Protein AF-A0A1S3JQ91-F1 (afdb_monomer_lite)

Secondary structure (DSSP, 8-state):
---------------GGGSS-HHHHHHS-HHHHHHHHTTS-HHHHHHHHHHHHHHHHHHHHHHHHHHHHHHHHHHHHHHHHHHHHHHHHHHHHHHHHHHHHHHHHHHHHHHHHHHTTTTS------PPPP--------

Radius of gyration: 47.59 Å; chains: 1; bounding box: 131×37×105 Å

Foldseek 3Di:
DDDDDDDDDPDPDPFVLVVQDLVNLLPDDPVRLVVVCVPGDPVSNVVSVVSNVVSVVVVVVVVVVVVVVVVVVVVVVVVVVVVVVVVVVVVVVVVVVVVVVVVVVVVVVVVCVVVVPVPPDPPPPPDDDDDPPPPPDD

InterPro domains:
  IPR004826 Basic leucine zipper domain, Maf-type [PF03131] (20-111)
  IPR004827 Basic-leucine zipper domain [PS50217] (47-110)
  IPR004827 Basic-leucine zipper domain [SM00338] (45-109)
  IPR008917 Transcription factor, Skn-1-like, DNA-binding domain superfamily [SSF47454] (20-60)
  IPR024874 Transcription factor Maf family [PTHR10129] (18-118)
  IPR046347 Basic-leucine zipper domain superfamily [SSF57959] (48-106)

pLDDT: mean 83.1, std 20.32, range [36.66, 98.75]

Organism: Lingula anatina (NCBI:txid7574)

Sequence (138 aa):
MKKMGKKTKKGADDGPSEYISDDELVTLTVRELNRQLKSLPKDEVTKLKQRRRTLKNRGYAASCREKRMSQKDELELERQTLAQQVERLKEENAKVHKELENLKNKYETLQTFANSGSFNTIRVIKREPQDTTANYFN

Structure (mmCIF, N/CA/C/O backbone):
data_AF-A0A1S3JQ91-F1
#
_entry.id   AF-A0A1S3JQ91-F1
#
loop_
_atom_site.group_PDB
_atom_site.id
_atom_site.type_symbol
_atom_site.label_atom_id
_atom_site.label_alt_id
_atom_site.label_comp_id
_atom_site.label_asym_id
_atom_site.label_entity_id
_atom_site.label_seq_id
_atom_site.pdbx_PDB_ins_code
_atom_site.Cartn_x
_atom_site.Cartn_y
_atom_site.Cartn_z
_atom_site.occupancy
_atom_site.B_iso_or_equiv
_atom_site.auth_seq_id
_atom_site.auth_comp_id
_atom_site.auth_asym_id
_atom_site.auth_atom_id
_atom_site.pdbx_PDB_model_num
ATOM 1 N N . MET A 1 1 ? -50.779 -5.705 5.579 1.00 49.03 1 MET A N 1
ATOM 2 C CA . MET A 1 1 ? -49.518 -5.907 6.336 1.00 49.03 1 MET A CA 1
ATOM 3 C C . MET A 1 1 ? -49.624 -5.182 7.674 1.00 49.03 1 MET A C 1
ATOM 5 O O . MET A 1 1 ? -50.001 -4.017 7.693 1.00 49.03 1 MET A O 1
ATOM 9 N N . LYS A 1 2 ? -49.416 -5.895 8.790 1.00 44.97 2 LYS A N 1
ATOM 10 C CA . LYS A 1 2 ? -49.650 -5.417 10.166 1.00 44.97 2 LYS A CA 1
ATOM 11 C C . LYS A 1 2 ? -48.670 -4.295 10.544 1.00 44.97 2 LYS A C 1
ATOM 13 O O . LYS A 1 2 ? -47.461 -4.498 10.491 1.00 44.97 2 LYS A O 1
ATOM 18 N N . LYS A 1 3 ? -49.188 -3.139 10.976 1.00 47.94 3 LYS A N 1
ATOM 19 C CA . LYS A 1 3 ? -48.405 -2.101 11.664 1.00 47.94 3 LYS A CA 1
ATOM 20 C C . LYS A 1 3 ? -48.115 -2.575 13.090 1.00 47.94 3 LYS A C 1
ATOM 22 O O . LYS A 1 3 ? -49.019 -2.633 13.916 1.00 47.94 3 LYS A O 1
ATOM 27 N N . MET A 1 4 ? -46.864 -2.928 13.367 1.00 51.91 4 MET A N 1
ATOM 28 C CA . MET A 1 4 ? -46.383 -3.218 14.719 1.00 51.91 4 MET A CA 1
ATOM 29 C C . MET A 1 4 ? -45.901 -1.908 15.343 1.00 51.91 4 MET A C 1
ATOM 31 O O . MET A 1 4 ? -44.895 -1.338 14.923 1.00 51.91 4 MET A O 1
ATOM 35 N N . GLY A 1 5 ? -46.662 -1.406 16.314 1.00 45.28 5 GLY A N 1
ATOM 36 C CA . GLY A 1 5 ? -46.296 -0.237 17.102 1.00 45.28 5 GLY A CA 1
ATOM 37 C C . GLY A 1 5 ? -45.070 -0.517 17.970 1.00 45.28 5 GLY A C 1
ATOM 38 O O . GLY A 1 5 ? -45.023 -1.512 18.688 1.00 45.28 5 GLY A O 1
ATOM 39 N N . LYS A 1 6 ? -44.090 0.388 17.942 1.00 47.66 6 LYS A N 1
ATOM 40 C CA . LYS A 1 6 ? -43.033 0.444 18.955 1.00 47.66 6 LYS A CA 1
ATOM 41 C C . LYS A 1 6 ? -43.490 1.378 20.071 1.00 47.66 6 LYS A C 1
ATOM 43 O O . LYS A 1 6 ? -43.398 2.595 19.951 1.00 47.66 6 LYS A O 1
ATOM 48 N N . LYS A 1 7 ? -44.003 0.795 21.151 1.00 46.19 7 LYS A N 1
ATOM 49 C CA . LYS A 1 7 ? -44.130 1.452 22.455 1.00 46.19 7 LYS A CA 1
ATOM 50 C C . LYS A 1 7 ? -43.143 0.804 23.423 1.00 46.19 7 LYS A C 1
ATOM 52 O O . LYS A 1 7 ? -42.912 -0.397 23.340 1.00 46.19 7 LYS A O 1
ATOM 57 N N . THR A 1 8 ? -42.704 1.617 24.385 1.00 38.22 8 THR A N 1
ATOM 58 C CA . THR A 1 8 ? -41.950 1.296 25.616 1.00 38.22 8 THR A CA 1
ATOM 59 C C . THR A 1 8 ? -40.438 1.111 25.445 1.00 38.22 8 THR A C 1
ATOM 61 O O . THR A 1 8 ? -40.002 0.468 24.506 1.00 38.22 8 THR A O 1
ATOM 64 N N . LYS A 1 9 ? -39.562 1.660 26.296 1.00 42.50 9 LYS A N 1
ATOM 65 C CA . LYS A 1 9 ? -39.703 2.409 27.559 1.00 42.50 9 LYS A CA 1
ATOM 66 C C . LYS A 1 9 ? -38.398 3.204 27.747 1.00 42.50 9 LYS A C 1
ATOM 68 O O . LYS A 1 9 ? -37.325 2.621 27.638 1.00 42.50 9 LYS A O 1
ATOM 73 N N . LYS A 1 10 ? -38.490 4.507 28.042 1.00 49.91 10 LYS A N 1
ATOM 74 C CA . LYS A 1 10 ? -37.416 5.241 28.728 1.00 49.91 10 LYS A CA 1
ATOM 75 C C . LYS A 1 10 ? -37.359 4.681 30.150 1.00 49.91 10 LYS A C 1
ATOM 77 O O . LYS A 1 10 ? -38.298 4.894 30.910 1.00 49.91 10 LYS A O 1
ATOM 82 N N . GLY A 1 11 ? -36.317 3.923 30.462 1.00 36.66 11 GLY A N 1
ATOM 83 C CA . GLY A 1 11 ? -35.899 3.640 31.829 1.00 36.66 11 GLY A CA 1
ATOM 84 C C . GLY A 1 11 ? -34.572 4.348 32.022 1.00 36.66 11 GLY A C 1
ATOM 85 O O . GLY A 1 11 ? -33.576 3.910 31.457 1.00 36.66 11 GLY A O 1
ATOM 86 N N . ALA A 1 12 ? -34.607 5.485 32.711 1.00 50.41 12 ALA A N 1
ATOM 87 C CA . ALA A 1 12 ? -33.424 6.076 33.307 1.00 50.41 12 ALA A CA 1
ATOM 88 C C . ALA A 1 12 ? -33.003 5.138 34.443 1.00 50.41 12 ALA A C 1
ATOM 90 O O . ALA A 1 12 ? -33.756 4.948 35.396 1.00 50.41 12 ALA A O 1
ATOM 91 N N . ASP A 1 13 ? -31.864 4.491 34.264 1.00 44.09 13 ASP A N 1
ATOM 92 C CA . ASP A 1 13 ? -31.158 3.725 35.280 1.00 44.09 13 ASP A CA 1
ATOM 93 C C . ASP A 1 13 ? -29.707 4.180 35.141 1.00 44.09 13 ASP A C 1
ATOM 95 O O . ASP A 1 13 ? -28.982 3.693 34.270 1.00 44.09 13 ASP A O 1
ATOM 99 N N . ASP A 1 14 ? -29.344 5.212 35.910 1.00 49.47 14 ASP A N 1
ATOM 100 C CA . ASP A 1 14 ? -27.967 5.697 36.054 1.00 49.47 14 ASP A CA 1
ATOM 101 C C . ASP A 1 14 ? -27.171 4.651 36.834 1.00 49.47 14 ASP A C 1
ATOM 103 O O . ASP A 1 14 ? -26.865 4.775 38.020 1.00 49.47 14 ASP A O 1
ATOM 107 N N . GLY A 1 15 ? -26.876 3.553 36.144 1.00 46.31 15 GLY A N 1
ATOM 108 C CA . GLY A 1 15 ? -25.819 2.642 36.523 1.00 46.31 15 GLY A CA 1
ATOM 109 C C . GLY A 1 15 ? -24.449 3.259 36.207 1.00 46.31 15 GLY A C 1
ATOM 110 O O . GLY A 1 15 ? -24.338 4.156 35.368 1.00 46.31 15 GLY A O 1
ATOM 111 N N . PRO A 1 16 ? -23.354 2.738 36.791 1.00 51.25 16 PRO A N 1
ATOM 112 C CA . PRO A 1 16 ? -22.000 3.292 36.651 1.00 51.25 16 PRO A CA 1
ATOM 113 C C . PRO A 1 16 ? -21.462 3.378 35.207 1.00 51.25 16 PRO A C 1
ATOM 115 O O . PRO A 1 16 ? -20.378 3.913 34.980 1.00 51.25 16 PRO A O 1
ATOM 118 N N . SER A 1 17 ? -22.194 2.837 34.226 1.00 52.44 17 SER A N 1
ATOM 119 C CA . SER A 1 17 ? -21.903 2.915 32.793 1.00 52.44 17 SER A CA 1
ATOM 120 C C . SER A 1 17 ? -21.860 4.347 32.237 1.00 52.44 17 SER A C 1
ATOM 122 O O . SER A 1 17 ? -21.311 4.526 31.144 1.00 52.44 17 SER A O 1
ATOM 124 N N . GLU A 1 18 ? -22.411 5.352 32.926 1.00 58.69 18 GLU A N 1
ATOM 125 C CA . GLU A 1 18 ? -22.377 6.746 32.454 1.00 58.69 18 GLU A CA 1
ATOM 126 C C . GLU A 1 18 ? -21.019 7.442 32.691 1.00 58.69 18 GLU A C 1
ATOM 128 O O . GLU A 1 18 ? -20.676 8.382 31.980 1.00 58.69 18 GLU A O 1
ATOM 133 N N . TYR A 1 19 ? -20.183 6.933 33.607 1.00 73.19 19 TYR A N 1
ATOM 134 C CA . TYR A 1 19 ? -18.943 7.619 34.003 1.00 73.19 19 TYR A CA 1
ATOM 135 C C . TYR A 1 19 ? -17.746 7.402 33.066 1.00 73.19 19 TYR A C 1
ATOM 137 O O . TYR A 1 19 ? -16.816 8.204 33.089 1.00 73.19 19 TYR A O 1
ATOM 145 N N . ILE A 1 20 ? -17.743 6.351 32.237 1.00 86.50 20 ILE A N 1
ATOM 146 C CA . ILE A 1 20 ? -16.644 6.094 31.290 1.00 86.50 20 ILE A CA 1
ATOM 147 C C . ILE A 1 20 ? -17.028 6.656 29.918 1.00 86.50 20 ILE A C 1
ATOM 149 O O . ILE A 1 20 ? -18.001 6.216 29.285 1.00 86.50 20 ILE A O 1
ATOM 153 N N . SER A 1 21 ? -16.237 7.618 29.442 1.00 93.88 21 SER A N 1
ATOM 154 C CA . SER A 1 21 ? -16.398 8.199 28.106 1.00 93.88 21 SER A CA 1
ATOM 155 C C . SER A 1 21 ? -16.123 7.166 27.006 1.00 93.88 21 SER A C 1
ATOM 157 O O . SER A 1 21 ? -15.425 6.174 27.224 1.00 93.88 21 SER A O 1
ATOM 159 N N . ASP A 1 22 ? -16.666 7.380 25.803 1.00 94.75 22 ASP A N 1
ATOM 160 C CA . ASP A 1 22 ? -16.390 6.487 24.669 1.00 94.75 22 ASP A CA 1
ATOM 161 C C . ASP A 1 22 ? -14.878 6.397 24.394 1.00 94.75 22 ASP A C 1
ATOM 163 O O . ASP A 1 22 ? -14.362 5.289 24.243 1.00 94.75 22 ASP A O 1
ATOM 167 N N . ASP A 1 23 ? -14.174 7.533 24.405 1.00 93.94 23 ASP A N 1
ATOM 168 C CA . ASP A 1 23 ? -12.736 7.627 24.116 1.00 93.94 23 ASP A CA 1
ATOM 169 C C . ASP A 1 23 ? -11.875 6.917 25.168 1.00 93.94 23 ASP A C 1
ATOM 171 O O . ASP A 1 23 ? -10.947 6.170 24.837 1.00 93.94 23 ASP A O 1
ATOM 175 N N . GLU A 1 24 ? -12.213 7.062 26.447 1.00 95.44 24 GLU A N 1
ATOM 176 C CA . GLU A 1 24 ? -11.565 6.294 27.510 1.00 95.44 24 GLU A CA 1
ATOM 177 C C . GLU A 1 24 ? -11.844 4.791 27.336 1.00 95.44 24 GLU A C 1
ATOM 179 O O . GLU A 1 24 ? -10.943 3.951 27.379 1.00 95.44 24 GLU A O 1
ATOM 184 N N . LEU A 1 25 ? -13.089 4.421 27.031 1.00 95.62 25 LEU A N 1
ATOM 185 C CA . LEU A 1 25 ? -13.493 3.023 26.925 1.00 95.62 25 LEU A CA 1
ATOM 186 C C . LEU A 1 25 ? -12.759 2.260 25.810 1.00 95.62 25 LEU A C 1
ATOM 188 O O . LEU A 1 25 ? -12.424 1.075 25.973 1.00 95.62 25 LEU A O 1
ATOM 192 N N . VAL A 1 26 ? -12.513 2.899 24.660 1.00 96.38 26 VAL A N 1
ATOM 193 C CA . VAL A 1 26 ? -11.728 2.273 23.583 1.00 96.38 26 VAL A CA 1
ATOM 194 C C . VAL A 1 26 ? -10.249 2.141 23.939 1.00 96.38 26 VAL A C 1
ATOM 196 O O . VAL A 1 26 ? -9.671 1.089 23.615 1.00 96.38 26 VAL A O 1
ATOM 199 N N . THR A 1 27 ? -9.675 3.139 24.620 1.00 96.56 27 THR A N 1
ATOM 200 C CA . THR A 1 27 ? -8.235 3.247 24.920 1.00 96.56 27 THR A CA 1
ATOM 201 C C . THR A 1 27 ? -7.775 2.351 26.065 1.00 96.56 27 THR A C 1
ATOM 203 O O . THR A 1 27 ? -6.681 1.797 25.968 1.00 96.56 27 THR A O 1
ATOM 206 N N . LEU A 1 28 ? -8.616 2.105 27.080 1.00 96.31 28 LEU A N 1
ATOM 207 C CA . LEU A 1 28 ? -8.292 1.211 28.202 1.00 96.31 28 LEU A CA 1
ATOM 208 C C . LEU A 1 28 ? -7.711 -0.118 27.718 1.00 96.31 28 LEU A C 1
ATOM 210 O O . LEU A 1 28 ? -8.276 -0.774 26.846 1.00 96.31 28 LEU A O 1
ATOM 214 N N . THR A 1 29 ? -6.656 -0.630 28.325 1.00 96.62 29 THR A N 1
ATOM 215 C CA . THR A 1 29 ? -6.217 -2.005 28.064 1.00 96.62 29 THR A CA 1
ATOM 216 C C . THR A 1 29 ? -7.251 -3.021 28.571 1.00 96.62 29 THR A C 1
ATOM 218 O O . THR A 1 29 ? -8.178 -2.701 29.319 1.00 96.62 29 THR A O 1
ATOM 221 N N . VAL A 1 30 ? -7.114 -4.291 28.173 1.00 95.44 30 VAL A N 1
ATOM 222 C CA . VAL A 1 30 ? -7.984 -5.368 28.687 1.00 95.44 30 VAL A CA 1
ATOM 223 C C . VAL A 1 30 ? -7.859 -5.493 30.211 1.00 95.44 30 VAL A C 1
ATOM 225 O O . VAL A 1 30 ? -8.858 -5.725 30.888 1.00 95.44 30 VAL A O 1
ATOM 228 N N . ARG A 1 31 ? -6.649 -5.306 30.758 1.00 96.88 31 ARG A N 1
ATOM 229 C CA . ARG A 1 31 ? -6.396 -5.371 32.205 1.00 96.88 31 ARG A CA 1
ATOM 230 C C . ARG A 1 31 ? -7.089 -4.233 32.952 1.00 96.88 31 ARG A C 1
ATOM 232 O O . ARG A 1 31 ? -7.760 -4.494 33.945 1.00 96.88 31 ARG A O 1
ATOM 239 N N . GLU A 1 32 ? -6.963 -3.001 32.466 1.00 95.38 32 GLU A N 1
ATOM 240 C CA . GLU A 1 32 ? -7.586 -1.830 33.099 1.00 95.38 32 GLU A CA 1
ATOM 241 C C . GLU A 1 32 ? -9.111 -1.892 33.024 1.00 95.38 32 GLU A C 1
ATOM 243 O O . GLU A 1 32 ? -9.775 -1.670 34.036 1.00 95.38 32 GLU A O 1
ATO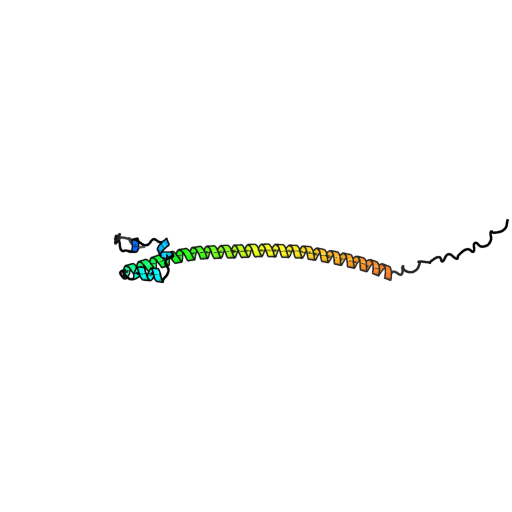M 248 N N . LEU A 1 33 ? -9.657 -2.309 31.875 1.00 94.62 33 LEU A N 1
ATOM 249 C CA . LEU A 1 33 ? -11.088 -2.563 31.738 1.00 94.62 33 LEU A CA 1
ATOM 250 C C . LEU A 1 33 ? -11.551 -3.604 32.761 1.00 94.62 33 LEU A C 1
ATOM 252 O O . LEU A 1 33 ? -12.483 -3.356 33.514 1.00 94.62 33 LEU A O 1
ATOM 256 N N . ASN A 1 34 ? -10.884 -4.758 32.841 1.00 94.88 34 ASN A N 1
ATOM 257 C CA . ASN A 1 34 ? -11.276 -5.812 33.779 1.00 94.88 34 ASN A CA 1
ATOM 258 C C . ASN A 1 34 ? -11.202 -5.364 35.248 1.00 94.88 34 ASN A C 1
ATOM 260 O O . ASN A 1 34 ? -12.013 -5.820 36.052 1.00 94.88 34 ASN A O 1
ATOM 264 N N . ARG A 1 35 ? -10.277 -4.459 35.602 1.00 93.69 35 ARG A N 1
ATOM 265 C CA . ARG A 1 35 ? -10.213 -3.860 36.945 1.00 93.69 35 ARG A CA 1
ATOM 266 C C . ARG A 1 35 ? -11.459 -3.025 37.241 1.00 93.69 35 ARG A C 1
ATOM 268 O O . ARG A 1 35 ? -12.044 -3.202 38.304 1.00 93.69 35 ARG A O 1
ATOM 275 N N . GLN A 1 36 ? -11.877 -2.171 36.306 1.00 89.44 36 GLN A N 1
ATOM 276 C CA . GLN A 1 36 ? -13.086 -1.346 36.447 1.00 89.44 36 GLN A CA 1
ATOM 277 C C . GLN A 1 36 ? -14.372 -2.191 36.476 1.00 89.44 36 GLN A C 1
ATOM 279 O O . GLN A 1 36 ? -15.303 -1.876 37.205 1.00 89.44 36 GLN A O 1
ATOM 284 N N . LEU A 1 37 ? -14.415 -3.304 35.736 1.00 93.00 37 LEU A N 1
ATOM 285 C CA . LEU A 1 37 ? -15.583 -4.191 35.682 1.00 93.00 37 LEU A CA 1
ATOM 286 C C . LEU A 1 37 ? -15.796 -5.029 36.959 1.00 93.00 37 LEU A C 1
ATOM 288 O O . LEU A 1 37 ? -16.878 -5.582 37.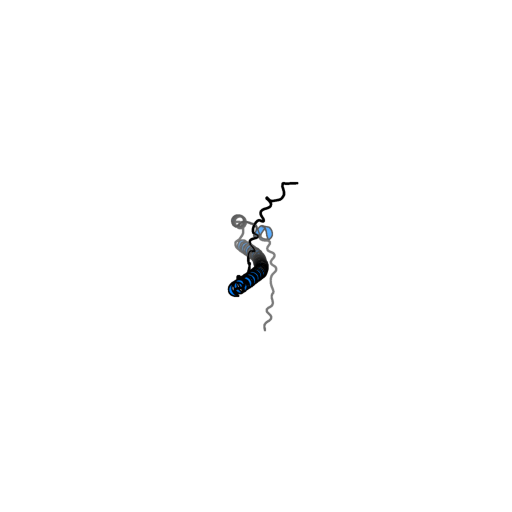139 1.00 93.00 37 LEU A O 1
ATOM 292 N N . LYS A 1 38 ? -14.786 -5.162 37.834 1.00 92.06 38 LYS A N 1
ATOM 293 C CA . LYS A 1 38 ? -14.804 -6.093 38.980 1.00 92.06 38 LYS A CA 1
ATOM 294 C C . LYS A 1 38 ? -15.883 -5.769 40.021 1.00 92.06 38 LYS A C 1
ATOM 296 O O . LYS A 1 38 ? -16.392 -6.684 40.661 1.00 92.06 38 LYS A O 1
ATOM 301 N N . SER A 1 39 ? -16.209 -4.493 40.201 1.00 87.69 39 SER A N 1
ATOM 302 C CA . SER A 1 39 ? -17.189 -4.008 41.183 1.00 87.69 39 SER A CA 1
ATOM 303 C C . SER A 1 39 ? -18.579 -3.762 40.589 1.00 87.69 39 SER A C 1
ATOM 305 O O . SER A 1 39 ? -19.446 -3.242 41.284 1.00 87.69 39 SER A O 1
ATOM 307 N N . LEU A 1 40 ? -18.799 -4.103 39.314 1.00 90.56 40 LEU A N 1
ATOM 308 C CA . LEU A 1 40 ? -20.049 -3.829 38.608 1.00 90.56 40 LEU A CA 1
ATOM 309 C C . LEU A 1 40 ? -20.969 -5.060 38.559 1.00 90.56 40 LEU A C 1
ATOM 311 O O . LEU A 1 40 ? -20.487 -6.194 38.474 1.00 90.56 40 LEU A O 1
ATOM 315 N N . PRO A 1 41 ? -22.300 -4.862 38.553 1.00 93.69 41 PRO A N 1
ATOM 316 C CA . PRO A 1 41 ? -23.248 -5.948 38.341 1.00 93.69 41 PRO A CA 1
ATOM 317 C C . PRO A 1 41 ? -23.117 -6.530 36.923 1.00 93.69 41 PRO A C 1
ATOM 319 O O . PRO A 1 41 ? -22.696 -5.858 35.979 1.00 93.69 41 PRO A O 1
ATOM 322 N N . LYS A 1 42 ? -23.498 -7.804 36.761 1.00 93.69 42 LYS A N 1
ATOM 323 C CA . LYS A 1 42 ? -23.304 -8.573 35.513 1.00 93.69 42 LYS A CA 1
ATOM 324 C C . LYS A 1 42 ? -23.910 -7.903 34.272 1.00 93.69 42 LYS A C 1
ATOM 326 O O . LYS A 1 42 ? -23.313 -7.964 33.193 1.00 93.69 42 LYS A O 1
ATOM 331 N N . ASP A 1 43 ? -25.065 -7.265 34.424 1.00 93.00 43 ASP A N 1
ATOM 332 C CA . ASP A 1 43 ? -25.762 -6.608 33.316 1.00 93.00 43 ASP A CA 1
ATOM 333 C C . ASP A 1 43 ? -24.978 -5.389 32.815 1.00 93.00 43 ASP A C 1
ATOM 335 O O . ASP A 1 43 ? -24.729 -5.262 31.614 1.00 93.00 43 ASP A O 1
ATOM 339 N N . GLU A 1 44 ? -24.471 -4.562 33.732 1.00 92.19 44 GLU A N 1
ATOM 340 C CA . GLU A 1 44 ? -23.625 -3.405 33.414 1.00 92.19 44 GLU A CA 1
ATOM 341 C C . GLU A 1 44 ? -22.298 -3.829 32.777 1.00 92.19 44 GLU A C 1
ATOM 343 O O . GLU A 1 44 ? -21.864 -3.244 31.783 1.00 92.19 44 GLU A O 1
ATOM 348 N N . VAL A 1 45 ? -21.690 -4.919 33.264 1.00 93.69 45 VAL A N 1
ATOM 349 C CA . VAL A 1 45 ? -20.489 -5.503 32.645 1.00 93.69 45 VAL A CA 1
ATOM 350 C C . VAL A 1 45 ? -20.743 -5.881 31.184 1.00 93.69 45 VAL A C 1
ATOM 352 O O . VAL A 1 45 ? -19.901 -5.633 30.313 1.00 93.69 45 VAL A O 1
ATOM 355 N N . THR A 1 46 ? -21.897 -6.483 30.901 1.00 94.88 46 THR A N 1
ATOM 356 C CA . THR A 1 46 ? -22.270 -6.905 29.547 1.00 94.88 46 THR A CA 1
ATOM 357 C C . THR A 1 46 ? -22.496 -5.696 28.639 1.00 94.88 46 THR A C 1
ATOM 359 O O . THR A 1 46 ? -21.939 -5.658 27.536 1.00 94.88 46 THR A O 1
ATOM 362 N N . LYS A 1 47 ? -23.214 -4.671 29.120 1.00 94.00 47 LYS A N 1
ATOM 363 C CA . LYS A 1 47 ? -23.429 -3.406 28.397 1.00 94.00 47 LYS A CA 1
ATOM 364 C C . LYS A 1 47 ? -22.106 -2.710 28.058 1.00 94.00 47 LYS A C 1
ATOM 366 O O . LYS A 1 47 ? -21.882 -2.372 26.896 1.00 94.00 47 LYS A O 1
ATOM 371 N N . LEU A 1 48 ? -21.191 -2.570 29.021 1.00 94.44 48 LEU A N 1
ATOM 372 C CA . LEU A 1 48 ? -19.878 -1.936 28.818 1.00 94.44 48 LEU A CA 1
ATOM 373 C C . LEU A 1 48 ? -19.014 -2.691 27.803 1.00 94.44 48 LEU A C 1
ATOM 375 O O . LEU A 1 48 ? -18.423 -2.082 26.907 1.00 94.44 48 LEU A O 1
ATOM 379 N N . LYS A 1 49 ? -18.978 -4.027 27.878 1.00 95.81 49 LYS A N 1
ATOM 380 C CA . LYS A 1 49 ? -18.267 -4.852 26.887 1.00 95.81 49 LYS A CA 1
ATOM 381 C C . LYS A 1 49 ? -18.864 -4.703 25.490 1.00 95.81 49 LYS A C 1
ATOM 383 O O . LYS A 1 49 ? -18.114 -4.575 24.519 1.00 95.81 49 LYS A O 1
ATOM 388 N N . GLN A 1 50 ? -20.191 -4.689 25.377 1.00 96.75 50 GLN A N 1
ATOM 389 C CA . GLN A 1 50 ? -20.874 -4.513 24.097 1.00 96.75 50 GLN A CA 1
ATOM 390 C C . GLN A 1 50 ? -20.645 -3.112 23.513 1.00 96.75 50 GLN A C 1
ATOM 392 O O . GLN A 1 50 ? -20.324 -2.992 22.325 1.00 96.75 50 GLN A O 1
ATOM 397 N N . ARG A 1 51 ? -20.735 -2.060 24.338 1.00 96.31 51 ARG A N 1
ATOM 398 C CA . ARG A 1 51 ? -20.426 -0.673 23.953 1.00 96.31 51 ARG A CA 1
ATOM 399 C C . ARG A 1 51 ? -18.991 -0.577 23.445 1.00 96.31 51 ARG A C 1
ATOM 401 O O . ARG A 1 51 ? -18.773 -0.180 22.301 1.00 96.31 51 ARG A O 1
ATOM 408 N N . ARG A 1 52 ? -18.022 -1.091 24.208 1.00 97.31 52 ARG A N 1
ATOM 409 C CA . ARG A 1 52 ? -16.612 -1.140 23.802 1.00 97.31 52 ARG A CA 1
ATOM 410 C C . ARG A 1 52 ? -16.396 -1.884 22.482 1.00 97.31 52 ARG A C 1
ATOM 412 O O . ARG A 1 52 ? -15.637 -1.420 21.631 1.00 97.31 52 ARG A O 1
ATOM 419 N N . ARG A 1 53 ? -17.043 -3.040 22.288 1.00 98.06 53 ARG A N 1
ATOM 420 C CA . ARG A 1 53 ? -16.941 -3.816 21.039 1.00 98.06 53 ARG A CA 1
ATOM 421 C C . ARG A 1 53 ? -17.469 -3.022 19.848 1.00 98.06 53 ARG A C 1
ATOM 423 O O . ARG A 1 53 ? -16.822 -3.002 18.805 1.00 98.06 53 ARG A O 1
ATOM 430 N N . THR A 1 54 ? -18.607 -2.358 20.016 1.00 97.88 54 THR A N 1
ATOM 431 C CA . THR A 1 54 ? -19.223 -1.520 18.980 1.00 97.88 54 THR A CA 1
ATOM 432 C C . THR A 1 54 ? -18.309 -0.355 18.598 1.00 97.88 54 THR A C 1
ATOM 434 O O . THR A 1 54 ? -18.077 -0.126 17.411 1.00 97.88 54 THR A O 1
ATOM 437 N N . LEU A 1 55 ? -17.716 0.318 19.587 1.00 97.56 55 LEU A N 1
ATOM 438 C CA . LEU A 1 55 ? -16.767 1.413 19.368 1.00 97.56 55 LEU A CA 1
ATOM 439 C C . LEU A 1 55 ? -15.492 0.946 18.656 1.00 97.56 55 LEU A C 1
ATOM 441 O O . LEU A 1 55 ? -15.101 1.532 17.648 1.00 97.56 55 LEU A O 1
ATOM 445 N N . LYS A 1 56 ? -14.878 -0.160 19.102 1.00 97.69 56 LYS A N 1
ATOM 446 C CA . LYS A 1 56 ? -13.704 -0.727 18.416 1.00 97.69 56 LYS A CA 1
ATOM 447 C C . LYS A 1 56 ? -14.014 -1.121 16.976 1.00 97.69 56 LYS A C 1
ATOM 449 O O . LYS A 1 56 ? -13.234 -0.813 16.084 1.00 97.69 56 LYS A O 1
ATOM 454 N N . ASN A 1 57 ? -15.163 -1.750 16.732 1.00 97.81 57 ASN A N 1
ATOM 455 C CA . ASN A 1 57 ? -15.582 -2.118 15.380 1.00 97.81 57 ASN A CA 1
ATOM 456 C C . ASN A 1 57 ? -15.793 -0.896 14.481 1.00 97.81 57 ASN A C 1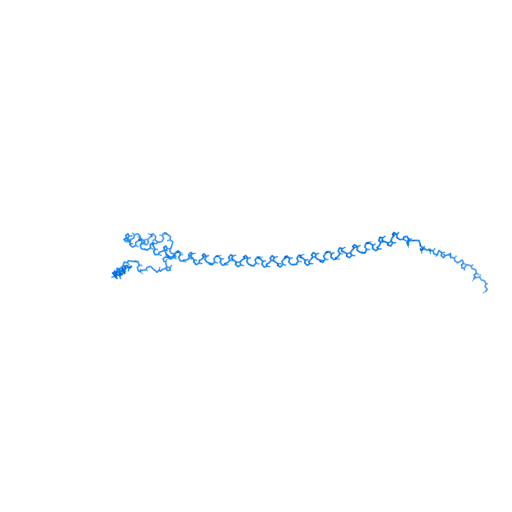
ATOM 458 O O . ASN A 1 57 ? -15.466 -0.955 13.298 1.00 97.81 57 ASN A O 1
ATOM 462 N N . ARG A 1 58 ? -16.289 0.218 15.033 1.00 97.44 58 ARG A N 1
ATOM 463 C CA . ARG A 1 58 ? -16.373 1.492 14.309 1.00 97.44 58 ARG A CA 1
ATOM 464 C C . ARG A 1 58 ? -14.983 1.967 13.873 1.00 97.44 58 ARG A C 1
ATOM 466 O O . ARG A 1 58 ? -14.810 2.291 12.700 1.00 97.44 58 ARG A O 1
ATOM 473 N N . GLY A 1 59 ? -14.005 1.930 14.781 1.00 97.06 59 GLY A N 1
ATOM 474 C CA . GLY A 1 59 ? -12.604 2.240 14.475 1.00 97.06 59 GLY A CA 1
ATOM 475 C C . GLY A 1 59 ? -12.025 1.314 13.402 1.00 97.06 59 GLY A C 1
ATOM 476 O O . GLY A 1 59 ? -11.517 1.784 12.390 1.00 97.06 59 GLY A O 1
ATOM 477 N N . TYR A 1 60 ? -12.211 -0.001 13.544 1.00 98.00 60 TYR A N 1
ATOM 478 C CA . TYR A 1 60 ? -11.746 -0.976 12.552 1.00 98.00 60 TYR A CA 1
ATOM 479 C C . TYR A 1 60 ? -12.361 -0.761 11.166 1.00 98.00 60 TYR A C 1
ATOM 481 O O . TYR A 1 60 ? -11.670 -0.929 10.165 1.00 98.00 60 TYR A O 1
ATOM 489 N N . ALA A 1 61 ? -13.630 -0.354 11.078 1.00 98.38 61 ALA A N 1
ATOM 490 C CA . ALA A 1 61 ? -14.253 -0.030 9.798 1.00 98.38 61 ALA A CA 1
ATOM 491 C C . ALA A 1 61 ? -13.622 1.211 9.142 1.00 98.38 61 ALA A C 1
ATOM 493 O O . ALA A 1 61 ? -13.457 1.229 7.923 1.00 98.38 61 ALA A O 1
ATOM 494 N N . ALA A 1 62 ? -13.261 2.229 9.931 1.00 97.88 62 ALA A N 1
ATOM 495 C CA . ALA A 1 62 ? -12.552 3.408 9.436 1.00 97.88 62 ALA A CA 1
ATOM 496 C C . ALA A 1 62 ? -11.147 3.042 8.937 1.00 97.88 62 ALA A C 1
ATOM 498 O O . ALA A 1 62 ? -10.862 3.256 7.761 1.00 97.88 62 ALA A O 1
ATOM 499 N N . SER A 1 63 ? -10.339 2.371 9.765 1.00 98.25 63 SER A N 1
ATOM 500 C CA . SER A 1 63 ? -8.990 1.928 9.386 1.00 98.25 63 SER A CA 1
ATOM 501 C C . SER A 1 63 ? -8.998 0.950 8.207 1.00 98.25 63 SER A C 1
ATOM 503 O O . SER A 1 63 ? -8.083 0.947 7.392 1.00 98.25 63 SER A O 1
ATOM 505 N N . CYS A 1 64 ? -10.037 0.119 8.066 1.00 98.56 64 CYS A N 1
ATOM 506 C CA . CYS A 1 64 ? -10.191 -0.761 6.906 1.00 98.56 64 CYS A CA 1
ATOM 507 C C . CYS A 1 64 ? -10.406 0.031 5.610 1.00 98.56 64 CYS A C 1
ATOM 509 O O . CYS A 1 64 ? -9.823 -0.313 4.582 1.00 98.56 64 CYS A O 1
ATOM 511 N N . ARG A 1 65 ? -11.227 1.090 5.644 1.00 98.56 65 ARG A N 1
ATOM 512 C CA . ARG A 1 65 ? -11.422 1.975 4.487 1.00 98.56 65 ARG A CA 1
ATOM 513 C C . ARG A 1 65 ? -10.138 2.720 4.141 1.00 98.56 65 ARG A C 1
ATOM 515 O O . ARG A 1 65 ? -9.749 2.702 2.982 1.00 98.56 65 ARG A O 1
ATOM 522 N N . GLU A 1 66 ? -9.478 3.299 5.138 1.00 98.44 66 GLU A N 1
ATOM 523 C CA . GLU A 1 66 ? -8.202 4.001 4.979 1.00 98.44 66 GLU A CA 1
ATOM 524 C C . GLU A 1 66 ? -7.132 3.092 4.367 1.00 98.44 66 GLU A C 1
ATOM 526 O O . GLU A 1 66 ? -6.589 3.412 3.315 1.00 98.44 66 GLU A O 1
ATOM 531 N N . LYS A 1 67 ? -6.920 1.898 4.938 1.00 98.62 67 LYS A N 1
ATOM 532 C CA . LYS A 1 67 ? -5.959 0.921 4.411 1.00 98.62 67 LYS A CA 1
ATOM 533 C C . LYS A 1 67 ? -6.272 0.524 2.970 1.00 98.62 67 LYS A C 1
ATOM 535 O O . LYS A 1 67 ? -5.357 0.376 2.170 1.00 98.62 67 LYS A O 1
ATOM 540 N N . ARG A 1 68 ? -7.553 0.355 2.623 1.00 98.62 68 ARG A N 1
ATOM 541 C CA . ARG A 1 68 ? -7.956 0.029 1.248 1.00 98.62 68 ARG A CA 1
ATOM 542 C C . ARG A 1 68 ? -7.670 1.178 0.280 1.00 98.62 68 ARG A C 1
ATOM 544 O O . ARG A 1 68 ? -7.256 0.907 -0.840 1.00 98.62 68 ARG A O 1
ATOM 551 N N . MET A 1 69 ? -7.914 2.423 0.688 1.00 98.50 69 MET A N 1
ATOM 552 C CA . MET A 1 69 ? -7.606 3.589 -0.145 1.00 98.50 69 MET A CA 1
ATOM 553 C C . MET A 1 69 ? -6.094 3.742 -0.324 1.00 98.50 69 MET A C 1
ATOM 555 O O . MET A 1 69 ? -5.653 3.766 -1.463 1.00 98.50 69 MET A O 1
ATOM 559 N N . SER A 1 70 ? -5.308 3.670 0.757 1.00 98.38 70 SER A N 1
ATOM 560 C CA . SER A 1 70 ? -3.836 3.702 0.687 1.00 98.38 70 SER A CA 1
ATOM 561 C C . SER A 1 70 ? -3.283 2.639 -0.261 1.00 98.38 70 SER A C 1
ATOM 563 O O . SER A 1 70 ? -2.519 2.956 -1.161 1.00 98.38 70 SER A O 1
ATOM 565 N N . GLN A 1 71 ? -3.742 1.386 -0.142 1.00 98.62 71 GLN A N 1
ATOM 566 C CA . GLN A 1 71 ? -3.310 0.306 -1.037 1.00 98.62 71 GLN A CA 1
ATOM 567 C C . GLN A 1 71 ? -3.665 0.566 -2.503 1.00 98.62 71 GLN A C 1
ATOM 569 O O . GLN A 1 71 ? -2.901 0.217 -3.398 1.00 98.62 71 GLN A O 1
ATOM 574 N N . LYS A 1 72 ? -4.835 1.152 -2.769 1.00 98.56 72 LYS A N 1
ATOM 575 C CA . LYS A 1 72 ? -5.225 1.517 -4.131 1.00 98.56 72 LYS A CA 1
ATOM 576 C C . LYS A 1 72 ? -4.311 2.617 -4.679 1.00 98.56 72 LYS A C 1
ATOM 578 O O . LYS A 1 72 ? -3.869 2.504 -5.818 1.00 98.56 72 LYS A O 1
ATOM 583 N N . ASP A 1 73 ? -4.039 3.641 -3.878 1.00 98.69 73 ASP A N 1
ATOM 584 C CA . ASP A 1 73 ? -3.212 4.782 -4.270 1.00 98.69 73 ASP A CA 1
ATOM 585 C C . ASP A 1 73 ? -1.754 4.348 -4.508 1.00 98.69 73 ASP A C 1
ATOM 587 O O . ASP A 1 73 ? -1.147 4.734 -5.505 1.00 98.69 73 ASP A O 1
ATOM 591 N N . GLU A 1 74 ? -1.221 3.463 -3.659 1.00 98.69 74 GLU A N 1
ATOM 592 C CA . GLU A 1 74 ? 0.091 2.824 -3.830 1.00 98.69 74 GLU A CA 1
ATOM 593 C C . GLU A 1 74 ? 0.180 2.055 -5.159 1.00 98.69 74 GLU A C 1
ATOM 595 O O . GLU A 1 74 ? 1.113 2.264 -5.934 1.00 98.69 74 GLU A O 1
ATOM 600 N N . LEU A 1 75 ? -0.820 1.219 -5.468 1.00 98.75 75 LEU A N 1
ATOM 601 C CA . LEU A 1 75 ? -0.875 0.476 -6.733 1.00 98.75 75 LEU A CA 1
ATOM 602 C C . LEU A 1 75 ? -1.009 1.401 -7.951 1.00 98.75 75 LEU A C 1
ATOM 604 O O . LEU A 1 75 ? -0.462 1.118 -9.017 1.00 98.75 75 LEU A O 1
ATOM 608 N N . GLU A 1 76 ? -1.742 2.507 -7.826 1.00 98.69 76 GLU A N 1
ATOM 609 C CA . GLU A 1 76 ? -1.870 3.493 -8.898 1.00 98.69 76 GLU A CA 1
ATOM 610 C C . GLU A 1 76 ? -0.547 4.226 -9.156 1.00 98.69 76 GLU A C 1
ATOM 612 O O . GLU A 1 76 ? -0.171 4.409 -10.319 1.00 98.69 76 GLU A O 1
ATOM 617 N N . LEU A 1 77 ? 0.192 4.573 -8.102 1.00 98.69 77 LEU A N 1
ATOM 618 C CA . LEU A 1 77 ? 1.530 5.149 -8.214 1.00 98.69 77 LEU A CA 1
ATOM 619 C C . LEU A 1 77 ? 2.519 4.165 -8.857 1.00 98.69 77 LEU A C 1
ATOM 621 O O . LEU A 1 77 ? 3.282 4.546 -9.750 1.00 98.69 77 LEU A O 1
ATOM 625 N N . GLU A 1 78 ? 2.484 2.894 -8.452 1.00 98.69 78 GLU A N 1
ATOM 626 C CA . GLU A 1 78 ? 3.321 1.845 -9.037 1.00 98.69 78 GLU A CA 1
ATOM 627 C C . GLU A 1 78 ? 3.004 1.652 -10.526 1.00 98.69 78 GLU A C 1
ATOM 629 O O . GLU A 1 78 ? 3.910 1.673 -11.362 1.00 98.69 78 GLU A O 1
ATOM 634 N N . ARG A 1 79 ? 1.716 1.580 -10.893 1.00 98.56 79 ARG A N 1
ATOM 635 C CA . ARG A 1 79 ? 1.274 1.514 -12.296 1.00 98.56 79 ARG A CA 1
ATOM 636 C C . ARG A 1 79 ? 1.819 2.686 -13.112 1.00 98.56 79 ARG A C 1
ATOM 638 O O . ARG A 1 79 ? 2.305 2.478 -14.221 1.00 98.56 79 ARG A O 1
ATOM 645 N N . GLN A 1 80 ? 1.714 3.914 -12.599 1.00 98.69 80 GLN A N 1
ATOM 646 C CA . GLN A 1 80 ? 2.220 5.107 -13.290 1.00 98.69 80 GLN A CA 1
ATOM 647 C C . GLN A 1 80 ? 3.740 5.050 -13.472 1.00 98.69 80 GLN A C 1
ATOM 649 O O . GLN A 1 80 ? 4.243 5.316 -14.563 1.00 98.69 80 GLN A O 1
ATOM 654 N N . THR A 1 81 ? 4.458 4.641 -12.428 1.00 98.69 81 THR A N 1
ATOM 655 C CA . THR A 1 81 ? 5.916 4.493 -12.450 1.00 98.69 81 THR A CA 1
ATOM 656 C C . THR A 1 81 ? 6.352 3.464 -13.492 1.00 98.69 81 THR A C 1
ATOM 658 O O . THR A 1 81 ? 7.230 3.740 -14.310 1.00 98.69 81 THR A O 1
ATOM 661 N N . LEU A 1 82 ? 5.710 2.294 -13.518 1.00 98.69 82 LEU A N 1
ATOM 662 C CA . LEU A 1 82 ? 5.994 1.247 -14.499 1.00 98.69 82 LEU A CA 1
ATOM 663 C C . LEU A 1 82 ? 5.659 1.692 -15.926 1.00 98.69 82 LEU A C 1
ATOM 665 O O . LEU A 1 82 ? 6.443 1.444 -16.838 1.00 98.69 82 LEU A O 1
ATOM 669 N N . ALA A 1 83 ? 4.544 2.399 -16.133 1.00 98.62 83 ALA A N 1
ATOM 670 C CA . ALA A 1 83 ? 4.185 2.928 -17.448 1.00 98.62 83 ALA A CA 1
ATOM 671 C C . ALA A 1 83 ? 5.252 3.896 -17.992 1.00 98.62 83 ALA A C 1
ATOM 673 O O . ALA A 1 83 ? 5.637 3.795 -19.156 1.00 98.62 83 ALA A O 1
ATOM 674 N N . GLN A 1 84 ? 5.786 4.780 -17.143 1.00 98.69 84 GLN A N 1
ATOM 675 C CA . GLN A 1 84 ? 6.881 5.680 -17.520 1.00 98.69 84 GLN A CA 1
ATOM 676 C C . GLN A 1 84 ? 8.174 4.922 -17.847 1.00 98.69 84 GLN A C 1
ATOM 678 O O . GLN A 1 84 ? 8.874 5.284 -18.791 1.00 98.69 84 GLN A O 1
ATOM 683 N N . GLN A 1 85 ? 8.499 3.868 -17.091 1.00 98.62 85 GLN A N 1
ATOM 684 C CA . GLN A 1 85 ? 9.671 3.034 -17.375 1.00 98.62 85 GLN A CA 1
ATOM 685 C C . GLN A 1 85 ? 9.540 2.303 -18.711 1.00 98.62 85 GLN A C 1
ATOM 687 O O . GLN A 1 85 ? 10.495 2.273 -19.482 1.00 98.62 85 GLN A O 1
ATOM 692 N N . VAL A 1 86 ? 8.359 1.753 -19.007 1.00 98.75 86 VAL A N 1
ATOM 693 C CA . VAL A 1 86 ? 8.084 1.104 -20.294 1.00 98.75 86 VAL A CA 1
ATOM 694 C C . VAL A 1 86 ? 8.288 2.082 -21.443 1.00 98.75 86 VAL A C 1
ATOM 696 O O . VAL A 1 86 ? 8.925 1.722 -22.430 1.00 98.75 86 VAL A O 1
ATOM 699 N N . GLU A 1 87 ? 7.779 3.308 -21.326 1.00 98.69 87 GLU A N 1
ATOM 700 C CA . GLU A 1 87 ? 7.914 4.287 -22.403 1.00 98.69 87 GLU A CA 1
ATOM 701 C C . GLU A 1 87 ? 9.371 4.705 -22.617 1.00 98.69 87 GLU A C 1
ATOM 703 O O . GLU A 1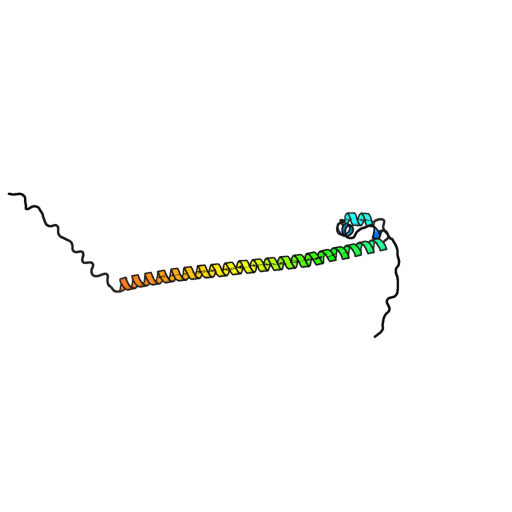 87 ? 9.865 4.648 -23.741 1.00 98.69 87 GLU A O 1
ATOM 708 N N . ARG A 1 88 ? 10.107 4.971 -21.533 1.00 98.62 88 ARG A N 1
ATOM 709 C CA . ARG A 1 88 ? 11.549 5.240 -21.601 1.00 98.62 88 ARG A CA 1
ATOM 710 C C . ARG A 1 88 ? 12.311 4.110 -22.296 1.00 98.62 88 ARG A C 1
ATOM 712 O O . ARG A 1 88 ? 13.112 4.361 -23.190 1.00 98.62 88 ARG A O 1
ATOM 719 N N . LEU A 1 89 ? 12.049 2.860 -21.913 1.00 98.62 89 LEU A N 1
ATOM 720 C CA . LEU A 1 89 ? 12.725 1.703 -22.503 1.00 98.62 89 LEU A CA 1
ATOM 721 C C . LEU A 1 89 ? 12.381 1.526 -23.985 1.00 98.62 89 LEU A C 1
ATOM 723 O O . LEU A 1 89 ? 13.240 1.113 -24.761 1.00 98.62 89 LEU A O 1
ATOM 727 N N . LYS A 1 90 ? 11.153 1.845 -24.410 1.00 98.56 90 LYS A N 1
ATOM 728 C CA . LYS A 1 90 ? 10.799 1.844 -25.837 1.00 98.56 90 LYS A CA 1
ATOM 729 C C . LYS A 1 90 ? 11.586 2.893 -26.614 1.00 98.56 90 LYS A C 1
ATOM 731 O O . LYS A 1 90 ? 12.083 2.573 -27.693 1.00 98.56 90 LYS A O 1
ATOM 736 N N . GLU A 1 91 ? 11.710 4.108 -26.085 1.00 98.56 91 GLU A N 1
ATOM 737 C CA . GLU A 1 91 ? 12.491 5.182 -26.711 1.00 98.56 91 GLU A CA 1
ATOM 738 C C . GLU A 1 91 ? 13.972 4.798 -26.833 1.00 98.56 91 GLU A C 1
ATOM 740 O O . GLU A 1 91 ? 14.565 4.917 -27.909 1.00 98.56 91 GLU A O 1
ATOM 745 N N . GLU A 1 92 ? 14.559 4.271 -25.755 1.00 98.50 92 GLU A N 1
ATOM 746 C CA . GLU A 1 92 ? 15.939 3.778 -25.740 1.00 98.50 92 GLU A CA 1
ATOM 747 C C . GLU A 1 92 ? 16.140 2.647 -26.755 1.00 98.50 92 GLU A C 1
ATOM 749 O O . GLU A 1 92 ? 17.088 2.676 -27.543 1.00 98.50 92 GLU A O 1
ATOM 754 N N . ASN A 1 93 ? 15.217 1.685 -26.805 1.00 98.56 93 ASN A N 1
ATOM 755 C CA . ASN A 1 93 ? 15.290 0.577 -27.748 1.00 98.56 93 ASN A CA 1
ATOM 756 C C . ASN A 1 93 ? 15.181 1.061 -29.206 1.00 98.56 93 ASN A C 1
ATOM 758 O O . ASN A 1 93 ? 15.974 0.665 -30.060 1.00 98.56 93 ASN A O 1
ATOM 762 N N . ALA A 1 94 ? 14.262 1.986 -29.499 1.00 98.44 94 ALA A N 1
ATOM 763 C CA . ALA A 1 94 ? 14.132 2.584 -30.827 1.00 98.44 94 ALA A CA 1
ATOM 764 C C . ALA A 1 94 ? 15.418 3.311 -31.260 1.00 98.44 94 ALA A C 1
ATOM 766 O O . ALA A 1 94 ? 15.838 3.208 -32.418 1.00 98.44 94 ALA A O 1
ATOM 767 N N . LYS A 1 95 ? 16.079 4.006 -30.327 1.00 98.50 95 LYS A N 1
ATOM 768 C CA . LYS A 1 95 ? 17.367 4.660 -30.576 1.00 98.50 95 LYS A CA 1
ATOM 769 C C . LYS A 1 95 ? 18.458 3.644 -30.921 1.00 98.50 95 LYS A C 1
ATOM 771 O O . LYS A 1 95 ? 19.133 3.815 -31.935 1.00 98.50 95 LYS A O 1
ATOM 776 N N . VAL A 1 96 ? 18.581 2.570 -30.142 1.00 98.38 96 VAL A N 1
ATOM 777 C CA . VAL A 1 96 ? 19.555 1.494 -30.396 1.00 98.38 96 VAL A CA 1
ATOM 778 C C . VAL A 1 96 ? 19.297 0.822 -31.744 1.00 98.38 96 VAL A C 1
ATOM 780 O O . VAL A 1 96 ? 20.230 0.629 -32.523 1.00 98.38 96 VAL A O 1
ATOM 783 N N . HIS A 1 97 ? 18.039 0.526 -32.077 1.00 98.25 97 HIS A N 1
ATOM 784 C CA . HIS A 1 97 ? 17.679 -0.027 -33.385 1.00 98.25 97 HIS A CA 1
ATOM 785 C C . HIS A 1 97 ? 18.115 0.882 -34.540 1.00 98.25 97 HIS A C 1
ATOM 787 O O . HIS A 1 97 ? 18.670 0.397 -35.526 1.00 98.25 97 HIS A O 1
ATOM 793 N N . LYS A 1 98 ? 17.922 2.199 -34.409 1.00 98.31 98 LYS A N 1
ATOM 794 C CA . LYS A 1 98 ? 18.364 3.173 -35.415 1.00 98.31 98 LYS A CA 1
ATOM 795 C C . LYS A 1 98 ? 19.889 3.225 -35.544 1.00 98.31 98 LYS A C 1
ATOM 797 O O . LYS A 1 98 ? 20.408 3.325 -36.652 1.00 98.31 98 LYS A O 1
ATOM 802 N N . GLU A 1 99 ? 20.616 3.168 -34.432 1.00 98.00 99 GLU A N 1
ATOM 803 C CA . GLU A 1 99 ? 22.084 3.125 -34.436 1.00 98.00 99 GLU A CA 1
ATOM 804 C C . GLU A 1 99 ? 22.613 1.855 -35.115 1.00 98.00 99 GLU A C 1
ATOM 806 O O . GLU A 1 99 ? 23.522 1.931 -35.944 1.00 98.00 99 GLU A O 1
ATOM 811 N N . LEU A 1 100 ? 21.992 0.709 -34.828 1.00 98.12 100 LEU A N 1
ATOM 812 C CA . LEU A 1 100 ? 22.310 -0.579 -35.437 1.00 98.12 100 LEU A CA 1
ATOM 813 C C . LEU A 1 100 ? 22.056 -0.557 -36.950 1.00 98.12 100 LEU A C 1
ATOM 815 O O . LEU A 1 100 ? 22.912 -0.986 -37.722 1.00 98.12 100 LEU A O 1
ATOM 819 N N . GLU A 1 101 ? 20.924 -0.003 -37.380 1.00 98.06 101 GLU A N 1
ATOM 820 C CA . GLU A 1 101 ? 20.583 0.147 -38.797 1.00 98.06 101 GLU A CA 1
ATOM 821 C C . GLU A 1 101 ? 21.580 1.053 -39.535 1.00 98.06 101 GLU A C 1
ATOM 823 O O . GLU A 1 101 ? 22.088 0.712 -40.601 1.00 98.06 101 GLU A O 1
ATOM 828 N N . ASN A 1 102 ? 21.957 2.183 -38.932 1.00 97.75 102 ASN A N 1
ATOM 829 C CA . ASN A 1 102 ? 22.988 3.059 -39.490 1.00 97.75 102 ASN A CA 1
ATOM 830 C C . ASN A 1 102 ? 24.339 2.344 -39.635 1.00 97.75 102 ASN A C 1
ATOM 832 O O . ASN A 1 102 ? 25.061 2.575 -40.607 1.00 97.75 102 ASN A O 1
ATOM 836 N N . LEU A 1 103 ? 24.707 1.502 -38.665 1.00 97.31 103 LEU A N 1
ATOM 837 C CA . LEU A 1 103 ? 25.960 0.755 -38.705 1.00 97.31 103 LEU A CA 1
ATOM 838 C C . LEU A 1 103 ? 25.938 -0.335 -39.784 1.00 97.31 103 LEU A C 1
ATOM 840 O O . LEU A 1 103 ? 26.921 -0.471 -40.512 1.00 97.31 103 LEU A O 1
ATOM 844 N N . LYS A 1 104 ? 24.816 -1.049 -39.935 1.00 97.31 104 LYS A N 1
ATOM 845 C CA . LYS A 1 104 ? 24.606 -2.014 -41.025 1.00 97.31 104 LYS A CA 1
ATOM 846 C C . LYS A 1 104 ? 24.742 -1.359 -42.394 1.00 97.31 104 LYS A C 1
ATOM 848 O O . LYS A 1 104 ? 25.557 -1.809 -43.190 1.00 97.31 104 LYS A O 1
ATOM 853 N N . ASN A 1 105 ? 24.058 -0.238 -42.622 1.00 96.75 105 ASN A N 1
ATOM 854 C CA . ASN A 1 105 ? 24.128 0.493 -43.891 1.00 96.75 105 ASN A CA 1
ATOM 855 C C . ASN A 1 105 ? 25.562 0.936 -44.238 1.00 96.75 105 ASN A C 1
ATOM 857 O O . ASN A 1 105 ? 26.009 0.810 -45.381 1.00 96.75 105 ASN A O 1
ATOM 861 N N . LYS A 1 106 ? 26.328 1.414 -43.245 1.00 95.62 106 LYS A N 1
ATOM 862 C CA . LYS A 1 106 ? 27.753 1.746 -43.429 1.00 95.62 106 LYS A CA 1
ATOM 863 C C . LYS A 1 106 ? 28.582 0.513 -43.786 1.00 95.62 106 LYS A C 1
ATOM 865 O O . LYS A 1 106 ? 29.420 0.588 -44.683 1.00 95.62 106 LYS A O 1
ATOM 870 N N . TYR A 1 107 ? 28.358 -0.601 -43.093 1.00 96.38 107 TYR A N 1
ATOM 871 C CA . TYR A 1 107 ? 29.051 -1.858 -43.360 1.00 96.38 107 TYR A CA 1
ATOM 872 C C . TYR A 1 107 ? 28.762 -2.375 -44.775 1.00 96.38 107 TYR A C 1
ATOM 874 O O . TYR A 1 107 ? 29.698 -2.674 -45.510 1.00 96.38 107 TYR A O 1
ATOM 882 N N . GLU A 1 108 ? 27.498 -2.397 -45.195 1.00 95.06 108 GLU A N 1
ATOM 883 C CA . GLU A 1 108 ? 27.091 -2.824 -46.539 1.00 95.06 108 GLU A CA 1
ATOM 884 C C . GLU A 1 108 ? 27.680 -1.925 -47.631 1.00 95.06 108 GLU A C 1
ATOM 886 O O . GLU A 1 108 ? 28.163 -2.416 -48.651 1.00 95.06 108 GLU A O 1
ATOM 891 N N . THR A 1 109 ? 27.735 -0.610 -47.402 1.00 92.62 109 THR A N 1
ATOM 892 C CA . THR A 1 109 ? 28.387 0.338 -48.324 1.00 92.62 109 THR A CA 1
ATOM 893 C C . THR A 1 109 ? 29.879 0.027 -48.485 1.00 92.62 109 THR A C 1
ATOM 895 O O . THR A 1 109 ? 30.406 0.010 -49.595 1.00 92.62 109 THR A O 1
ATOM 898 N N . LEU A 1 110 ? 30.581 -0.263 -47.386 1.00 92.00 110 LEU A N 1
ATOM 8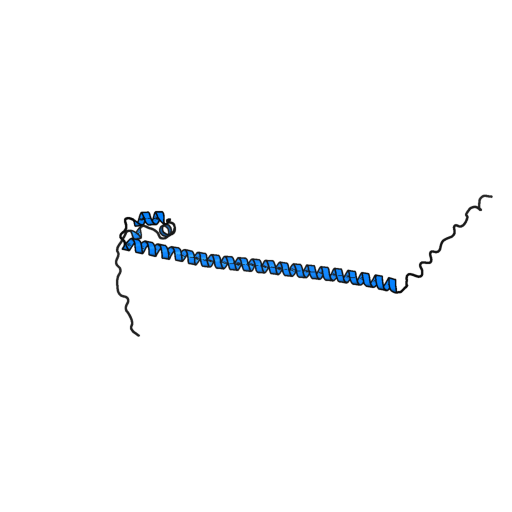99 C CA . LEU A 1 110 ? 31.997 -0.639 -47.438 1.00 92.00 110 LEU A CA 1
ATOM 900 C C . LEU A 1 110 ? 32.203 -2.010 -48.092 1.00 92.00 110 LEU A C 1
ATOM 902 O O . LEU A 1 110 ? 33.149 -2.190 -48.858 1.00 92.00 110 LEU A O 1
ATOM 906 N N . GLN A 1 111 ? 31.319 -2.967 -47.819 1.00 92.69 111 GLN A N 1
ATOM 907 C CA . GLN A 1 111 ? 31.382 -4.309 -48.388 1.00 92.69 111 GLN A CA 1
ATOM 908 C C . GLN A 1 111 ? 31.123 -4.291 -49.898 1.00 92.69 111 GLN A C 1
ATOM 910 O O . GLN A 1 111 ? 31.857 -4.919 -50.657 1.00 92.69 111 GLN A O 1
ATOM 915 N N . THR A 1 112 ? 30.116 -3.543 -50.353 1.00 89.94 112 THR A N 1
ATOM 916 C CA . THR A 1 112 ? 29.827 -3.349 -51.783 1.00 89.94 112 THR A CA 1
ATOM 917 C C . THR A 1 112 ? 30.976 -2.640 -52.492 1.00 89.94 112 THR A C 1
ATOM 919 O O . THR A 1 112 ? 31.411 -3.114 -53.541 1.00 89.94 112 THR A O 1
ATOM 922 N N . PHE A 1 113 ? 31.542 -1.582 -51.897 1.00 86.62 113 PHE A N 1
ATOM 923 C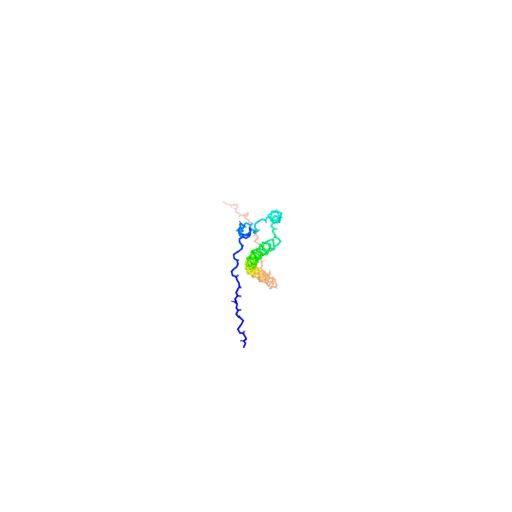 CA . PHE A 1 113 ? 32.755 -0.939 -52.409 1.00 86.62 113 PHE A CA 1
ATOM 924 C C . PHE A 1 113 ? 33.912 -1.938 -52.553 1.00 86.62 113 PHE A C 1
ATOM 926 O O . PHE A 1 113 ? 34.505 -2.039 -53.628 1.00 86.62 113 PHE A O 1
ATOM 933 N N . ALA A 1 114 ? 34.188 -2.736 -51.518 1.00 85.94 114 ALA A N 1
ATOM 934 C CA . ALA A 1 114 ? 35.264 -3.720 -51.553 1.00 85.94 114 ALA A CA 1
ATOM 935 C C . ALA A 1 114 ? 35.045 -4.821 -52.604 1.00 85.94 114 ALA A C 1
ATOM 937 O O . ALA A 1 114 ? 35.976 -5.186 -53.323 1.00 85.94 114 ALA A O 1
ATOM 938 N N . ASN A 1 115 ? 33.809 -5.303 -52.733 1.00 83.50 115 ASN A N 1
ATOM 939 C CA . ASN A 1 115 ? 33.439 -6.360 -53.672 1.00 83.50 115 ASN A CA 1
ATOM 940 C C . ASN A 1 115 ? 33.361 -5.872 -55.126 1.00 83.50 115 ASN A C 1
ATOM 942 O O . ASN A 1 115 ? 33.574 -6.661 -56.041 1.00 83.50 115 ASN A O 1
ATOM 946 N N . SER A 1 116 ? 33.099 -4.581 -55.360 1.00 78.31 116 SER A N 1
ATOM 947 C CA . SER A 1 116 ? 33.055 -3.982 -56.704 1.00 78.31 116 SER A CA 1
ATOM 948 C C . SER A 1 116 ? 34.420 -3.887 -57.407 1.00 78.31 116 SER A C 1
ATOM 950 O O . SER A 1 116 ? 34.510 -3.372 -58.519 1.00 78.31 116 SER A O 1
ATOM 952 N N . GLY A 1 117 ? 35.501 -4.383 -56.791 1.00 60.91 117 GLY A N 1
ATOM 953 C CA . GLY A 1 117 ? 36.820 -4.468 -57.425 1.00 60.91 117 GLY A CA 1
ATOM 954 C C . GLY A 1 117 ? 37.521 -3.119 -57.625 1.00 60.91 117 GLY A C 1
ATOM 955 O O . GLY A 1 117 ? 38.589 -3.070 -58.236 1.00 60.91 117 GLY A O 1
ATOM 956 N N . SER A 1 118 ? 36.985 -2.028 -57.064 1.00 57.56 118 SER A N 1
ATOM 957 C CA . SER A 1 118 ? 37.533 -0.668 -57.190 1.00 57.56 118 SER A CA 1
ATOM 958 C C . SER A 1 118 ? 38.822 -0.424 -56.375 1.00 57.56 118 SER A C 1
ATOM 960 O O . SER A 1 118 ? 39.208 0.720 -56.144 1.00 57.56 118 SER A O 1
ATOM 962 N N . PHE A 1 119 ? 39.512 -1.492 -55.956 1.00 56.72 119 PHE A N 1
ATOM 963 C CA . PHE A 1 119 ? 40.858 -1.452 -55.373 1.00 56.72 119 PHE A CA 1
ATOM 964 C C . PHE A 1 119 ? 41.977 -1.428 -56.426 1.00 56.72 119 PHE A C 1
ATOM 966 O O . PHE A 1 119 ? 43.121 -1.102 -56.107 1.00 56.72 119 PHE A O 1
ATOM 973 N N . ASN A 1 120 ? 41.670 -1.702 -57.696 1.00 52.72 120 ASN A N 1
ATOM 974 C CA . ASN A 1 120 ? 42.629 -1.529 -58.779 1.00 52.72 120 ASN A CA 1
ATOM 975 C C . ASN A 1 120 ? 42.562 -0.092 -59.301 1.00 52.72 120 ASN A C 1
ATOM 977 O O . ASN A 1 120 ? 41.749 0.200 -60.170 1.00 52.72 120 ASN A O 1
ATOM 981 N N . THR A 1 121 ? 43.396 0.796 -58.746 1.00 51.69 121 THR A N 1
ATOM 982 C CA . THR A 1 121 ? 44.231 1.820 -59.431 1.00 51.69 121 THR A CA 1
ATOM 983 C C . THR A 1 121 ? 44.599 2.950 -58.452 1.00 51.69 121 THR A C 1
ATOM 985 O O . THR A 1 121 ? 44.302 4.117 -58.683 1.00 51.69 121 THR A O 1
ATOM 988 N N . ILE A 1 122 ? 45.321 2.648 -57.369 1.00 56.50 122 ILE A N 1
ATOM 989 C CA . ILE A 1 122 ? 46.310 3.616 -56.867 1.00 56.50 122 ILE A CA 1
ATOM 990 C C . ILE A 1 122 ? 47.634 3.213 -57.513 1.00 56.50 122 ILE A C 1
ATOM 992 O O . ILE A 1 122 ? 48.412 2.441 -56.957 1.00 56.50 122 ILE A O 1
ATOM 996 N N . ARG A 1 123 ? 47.878 3.685 -58.744 1.00 55.69 123 ARG A N 1
ATOM 997 C CA . ARG A 1 123 ? 49.233 3.665 -59.306 1.00 55.69 123 ARG A CA 1
ATOM 998 C C . ARG A 1 123 ? 50.047 4.658 -58.490 1.00 55.69 123 ARG A C 1
ATOM 1000 O O . ARG A 1 123 ? 49.973 5.862 -58.717 1.00 55.69 123 ARG A O 1
ATOM 1007 N N . VAL A 1 124 ? 50.798 4.154 -57.518 1.00 57.59 124 VAL A N 1
ATOM 1008 C CA . VAL A 1 124 ? 51.844 4.929 -56.854 1.00 57.59 124 VAL A CA 1
ATOM 1009 C C . VAL A 1 124 ? 52.862 5.294 -57.934 1.00 57.59 124 VAL A C 1
ATOM 1011 O O . VAL A 1 124 ? 53.659 4.458 -58.354 1.00 57.59 124 VAL A O 1
ATOM 1014 N N . ILE A 1 125 ? 52.804 6.530 -58.435 1.00 60.56 125 ILE A N 1
ATOM 1015 C CA . ILE A 1 125 ? 53.856 7.088 -59.285 1.00 60.56 125 ILE A CA 1
ATOM 1016 C C . ILE A 1 125 ? 55.073 7.250 -58.379 1.00 60.56 125 ILE A C 1
ATOM 1018 O O . ILE A 1 125 ? 55.188 8.217 -57.624 1.00 60.56 125 ILE A O 1
ATOM 1022 N N . LYS A 1 126 ? 55.961 6.257 -58.406 1.00 54.25 126 LYS A N 1
ATOM 1023 C CA . LYS A 1 126 ? 57.267 6.333 -57.761 1.00 54.25 126 LYS A CA 1
ATOM 1024 C C . LYS A 1 126 ? 58.055 7.400 -58.528 1.00 54.25 126 LYS A C 1
ATOM 1026 O O . LYS A 1 126 ? 58.490 7.151 -59.646 1.00 54.25 126 LYS A O 1
ATOM 1031 N N . ARG A 1 127 ? 58.153 8.620 -57.988 1.00 59.09 127 ARG A N 1
ATOM 1032 C CA . ARG A 1 127 ? 59.071 9.633 -58.530 1.00 59.09 127 ARG A CA 1
ATOM 1033 C C . ARG A 1 127 ? 60.487 9.102 -58.339 1.00 59.09 127 ARG A C 1
ATOM 1035 O O . ARG A 1 127 ? 60.896 8.895 -57.198 1.00 59.09 127 ARG A O 1
ATOM 1042 N N . GLU A 1 128 ? 61.202 8.856 -59.433 1.00 59.19 128 GLU A N 1
ATOM 1043 C CA . GLU A 1 128 ? 62.644 8.646 -59.348 1.00 59.19 128 GLU A CA 1
ATOM 1044 C C . GLU A 1 128 ? 63.325 9.945 -58.892 1.00 59.19 128 GLU A C 1
ATOM 1046 O O . GLU A 1 128 ? 62.913 11.031 -59.322 1.00 59.19 128 GLU A O 1
ATOM 1051 N N . PRO A 1 129 ? 64.331 9.871 -58.004 1.00 59.31 129 PRO A N 1
ATOM 1052 C CA . PRO A 1 129 ? 65.130 11.032 -57.648 1.00 59.31 129 PRO A CA 1
ATOM 1053 C C . PRO A 1 129 ? 65.935 11.473 -58.873 1.00 59.31 129 PRO A C 1
ATOM 1055 O O . PRO A 1 129 ? 66.704 10.688 -59.418 1.00 59.31 129 PRO A O 1
ATOM 1058 N N . GLN A 1 130 ? 65.764 12.723 -59.303 1.00 55.75 130 GLN A N 1
ATOM 1059 C CA . GLN A 1 130 ? 66.662 13.329 -60.282 1.00 55.75 130 GLN A CA 1
ATOM 1060 C C . GLN A 1 130 ? 67.974 13.681 -59.579 1.00 55.75 130 GLN A C 1
ATOM 1062 O O . GLN A 1 130 ? 67.974 14.401 -58.580 1.00 55.75 130 GLN A O 1
ATOM 1067 N N . ASP A 1 131 ? 69.072 13.147 -60.099 1.00 54.81 131 ASP A N 1
ATOM 1068 C CA . ASP A 1 131 ? 70.431 13.370 -59.622 1.00 54.81 131 ASP A CA 1
ATOM 1069 C C . ASP A 1 131 ? 70.825 14.842 -59.869 1.00 54.81 131 ASP A C 1
ATOM 1071 O O . ASP A 1 131 ? 71.038 15.266 -61.004 1.00 54.81 131 ASP A O 1
ATOM 1075 N N . THR A 1 132 ? 70.869 15.674 -58.823 1.00 64.56 132 THR A N 1
ATOM 1076 C CA . THR A 1 132 ? 71.183 17.117 -58.932 1.00 64.56 132 THR A CA 1
ATOM 1077 C C . THR A 1 132 ? 72.684 17.430 -58.941 1.00 64.56 132 THR A C 1
ATOM 1079 O O . THR A 1 132 ? 73.087 18.565 -58.694 1.00 64.56 132 THR A O 1
ATOM 1082 N N . THR A 1 133 ? 73.544 16.463 -59.247 1.00 59.44 133 THR A N 1
ATOM 1083 C CA . THR A 1 133 ? 74.996 16.589 -59.028 1.00 59.44 133 THR A CA 1
ATOM 1084 C C . THR A 1 133 ? 75.781 17.167 -60.220 1.00 59.44 133 THR A C 1
ATOM 1086 O O . THR A 1 133 ? 76.966 16.890 -60.368 1.00 59.44 133 THR A O 1
ATOM 1089 N N . ALA A 1 134 ? 75.163 17.987 -61.081 1.00 59.06 134 ALA A N 1
ATOM 1090 C CA . ALA A 1 134 ? 75.787 18.444 -62.334 1.00 59.06 134 ALA A CA 1
ATOM 1091 C C . ALA A 1 134 ? 75.869 19.970 -62.547 1.00 59.06 134 ALA A C 1
ATOM 1093 O O . ALA A 1 134 ? 76.016 20.395 -63.685 1.00 59.06 134 ALA A O 1
ATOM 1094 N N . ASN A 1 135 ? 75.810 20.808 -61.504 1.00 55.88 135 ASN A N 1
ATOM 1095 C CA . ASN A 1 135 ? 75.984 22.267 -61.658 1.00 55.88 135 ASN A CA 1
ATOM 1096 C C . ASN A 1 135 ? 76.919 22.893 -60.607 1.00 55.88 135 ASN A C 1
ATOM 1098 O O . ASN A 1 135 ? 76.601 23.896 -59.974 1.00 55.88 135 ASN A O 1
ATOM 1102 N N . TYR A 1 136 ? 78.108 22.316 -60.455 1.00 48.81 136 TYR A N 1
ATOM 1103 C CA . TYR A 1 136 ? 79.281 23.045 -59.973 1.00 48.81 136 TYR A CA 1
ATOM 1104 C C . TYR A 1 136 ? 80.297 23.034 -61.107 1.00 48.81 136 TYR A C 1
ATOM 1106 O O . TYR A 1 136 ? 80.941 22.014 -61.276 1.00 48.81 136 TYR A O 1
ATOM 1114 N N . PHE A 1 137 ? 80.346 24.094 -61.919 1.00 51.22 137 PHE A N 1
ATOM 1115 C CA . PHE A 1 137 ? 81.521 24.623 -62.637 1.00 51.22 137 PHE A CA 1
ATOM 1116 C C . PHE A 1 137 ? 81.050 25.683 -63.649 1.00 51.22 137 PHE A C 1
ATOM 1118 O O . PHE A 1 137 ? 80.689 25.366 -64.781 1.00 51.22 137 PHE A O 1
ATOM 1125 N N . ASN A 1 138 ? 81.020 26.939 -63.198 1.00 46.97 138 ASN A N 1
ATOM 1126 C CA . ASN A 1 138 ? 81.548 28.113 -63.902 1.00 46.97 138 ASN A CA 1
ATOM 1127 C C . ASN A 1 138 ? 81.604 29.288 -62.927 1.00 46.97 138 ASN A C 1
ATOM 1129 O O . ASN A 1 138 ? 80.534 29.652 -62.392 1.00 46.97 138 ASN A O 1
#